Protein AF-A0A9W6ZKE6-F1 (afdb_monomer)

pLDDT: mean 88.16, std 9.88, range [40.0, 97.12]

Radius of gyration: 21.68 Å; Cα contacts (8 Å, |Δi|>4): 114; chains: 1; bounding box: 42×35×53 Å

Mean predicted aligned error: 6.92 Å

Sequence (128 aa):
EIPIFTVVTDLGSGHATWFTRRIDAIFVASSRMSKLALVRGWVRPGKLVECGLPIRKEFGEQKARMGERGTKGAEEYQRRMRRGLGIENEGDPVILVMGGGEGVGNLGEIVEEIVAEVSLSWLTSEKL

Secondary structure (DSSP, 8-state):
----EEE---SSS--GGG--SSSSEEEESSHHHHHHHHHTS---GGGEEE------HHHHHHHHHH-STTSHHHHHHHHHHHHHTT---TTS-------TTTT-S-HHHHHHHHHHHHHHHHHHHTT-

Solvent-accessible surface area (backbone atoms only — not comparable to full-atom values): 7962 Å² total; per-residue (Å²): 138,84,88,43,76,41,77,47,84,57,91,76,82,61,64,62,86,76,42,62,75,92,50,63,39,38,38,26,45,40,71,69,47,50,53,45,31,46,75,74,25,66,36,61,75,93,30,60,42,81,76,40,66,90,69,66,67,64,60,57,54,50,47,62,73,31,53,62,83,94,36,72,63,22,51,52,45,50,52,53,51,35,55,76,71,70,47,81,63,83,86,56,90,81,83,89,85,83,37,70,95,82,58,52,70,68,58,66,62,53,48,53,52,50,52,53,52,52,54,52,52,53,66,55,62,76,75,115

Structure (mmCIF, N/CA/C/O backbone):
data_AF-A0A9W6ZKE6-F1
#
_entry.id   AF-A0A9W6ZKE6-F1
#
loop_
_atom_site.group_PDB
_atom_site.id
_atom_site.type_symbol
_atom_site.label_atom_id
_atom_site.label_alt_id
_atom_site.label_comp_id
_atom_site.label_asym_id
_atom_site.label_entity_id
_atom_site.label_seq_id
_atom_site.pdbx_PDB_ins_code
_atom_site.Cartn_x
_atom_site.Cartn_y
_atom_site.Cartn_z
_atom_site.occupancy
_atom_site.B_iso_or_equiv
_atom_site.auth_seq_id
_atom_site.auth_comp_id
_atom_site.auth_asym_id
_atom_site.auth_atom_id
_atom_site.pdbx_PDB_model_num
ATOM 1 N N . GLU A 1 1 ? -17.960 -16.635 23.892 1.00 83.19 1 GLU A N 1
ATOM 2 C CA . GLU A 1 1 ? -18.275 -15.475 23.028 1.00 83.19 1 GLU A CA 1
ATOM 3 C C . GLU A 1 1 ? -17.410 -15.553 21.774 1.00 83.19 1 GLU A C 1
ATOM 5 O O . GLU A 1 1 ? -16.334 -16.137 21.854 1.00 83.19 1 GLU A O 1
ATOM 10 N N . ILE A 1 2 ? -17.887 -15.057 20.628 1.00 93.12 2 ILE A N 1
ATOM 11 C CA . ILE A 1 2 ? -17.120 -15.036 19.369 1.00 93.12 2 ILE A CA 1
ATOM 12 C C . ILE A 1 2 ? -16.483 -13.647 19.239 1.00 93.12 2 ILE A C 1
ATOM 14 O O . ILE A 1 2 ? -17.232 -12.671 19.313 1.00 93.12 2 ILE A O 1
ATOM 18 N N . PRO A 1 3 ? -15.155 -13.532 19.056 1.00 94.44 3 PRO A N 1
ATOM 19 C CA . PRO A 1 3 ? -14.511 -12.232 18.944 1.00 94.44 3 PRO A CA 1
ATOM 20 C C . PRO A 1 3 ? -14.869 -11.547 17.619 1.00 94.44 3 PRO A C 1
ATOM 22 O O . PRO A 1 3 ? -14.908 -12.184 16.565 1.00 94.44 3 PRO A O 1
ATOM 25 N N . ILE A 1 4 ? -15.108 -10.239 17.673 1.00 94.62 4 ILE A N 1
ATOM 26 C CA . ILE A 1 4 ? -15.461 -9.397 16.531 1.00 94.62 4 ILE A CA 1
ATOM 27 C C . ILE A 1 4 ? -14.376 -8.346 16.333 1.00 94.62 4 ILE A C 1
ATOM 29 O O . ILE A 1 4 ? -14.049 -7.574 17.237 1.00 94.62 4 ILE A O 1
ATOM 33 N N . PHE A 1 5 ? -13.865 -8.277 15.109 1.00 95.5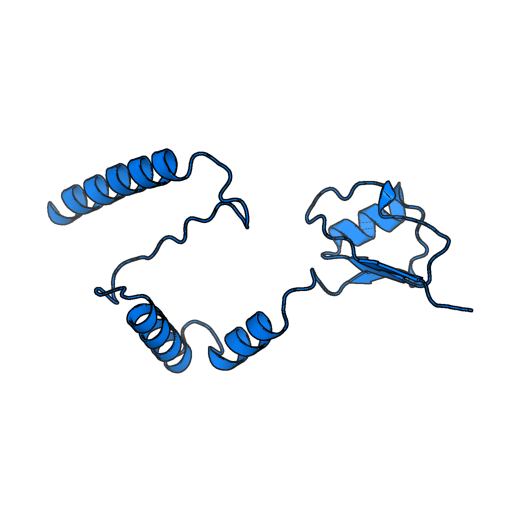0 5 PHE A N 1
ATOM 34 C CA . PHE A 1 5 ? -12.821 -7.344 14.716 1.00 95.50 5 PHE A CA 1
ATOM 35 C C . PHE A 1 5 ? -13.264 -6.497 13.532 1.00 95.50 5 PHE A C 1
ATOM 37 O O . PHE A 1 5 ? -13.979 -6.973 12.651 1.00 95.50 5 PHE A O 1
ATOM 44 N N . THR A 1 6 ? -12.770 -5.263 13.485 1.00 94.88 6 THR A N 1
ATOM 45 C CA . THR A 1 6 ? -12.944 -4.373 12.335 1.00 94.88 6 THR A CA 1
ATOM 46 C C . THR A 1 6 ? -11.587 -4.040 11.740 1.00 94.88 6 THR A C 1
ATOM 48 O O . THR A 1 6 ? -10.678 -3.637 12.462 1.00 94.88 6 THR A O 1
ATOM 51 N N . VAL A 1 7 ? -11.460 -4.156 10.420 1.00 95.44 7 VAL A N 1
ATOM 52 C CA . VAL A 1 7 ? -10.283 -3.699 9.677 1.00 95.44 7 VAL A CA 1
ATOM 53 C C . VAL A 1 7 ? -10.689 -2.508 8.824 1.00 95.44 7 VAL A C 1
ATOM 55 O O . VAL A 1 7 ? -11.503 -2.650 7.916 1.00 95.44 7 VAL A O 1
ATOM 58 N N . VAL A 1 8 ? -10.143 -1.334 9.134 1.00 93.81 8 VAL A N 1
ATOM 59 C CA . VAL A 1 8 ? -10.475 -0.093 8.427 1.00 93.81 8 VAL A CA 1
ATOM 60 C C . VAL A 1 8 ? -9.662 -0.007 7.142 1.00 93.81 8 VAL A C 1
ATOM 62 O O . VAL A 1 8 ? -8.433 0.029 7.191 1.00 93.81 8 VAL A O 1
ATOM 65 N N . THR A 1 9 ? -10.345 0.052 5.998 1.00 93.00 9 THR A N 1
ATOM 66 C CA . THR A 1 9 ? -9.709 0.108 4.670 1.00 93.00 9 THR A CA 1
ATOM 67 C C . THR A 1 9 ? -9.512 1.526 4.132 1.00 93.00 9 THR A C 1
ATOM 69 O O . THR A 1 9 ? -8.818 1.715 3.136 1.00 93.00 9 THR A O 1
ATOM 72 N N . ASP A 1 10 ? -10.076 2.534 4.797 1.00 90.19 10 ASP A N 1
ATOM 73 C CA . ASP A 1 10 ? -9.919 3.938 4.415 1.00 90.19 10 ASP A CA 1
ATOM 74 C C . AS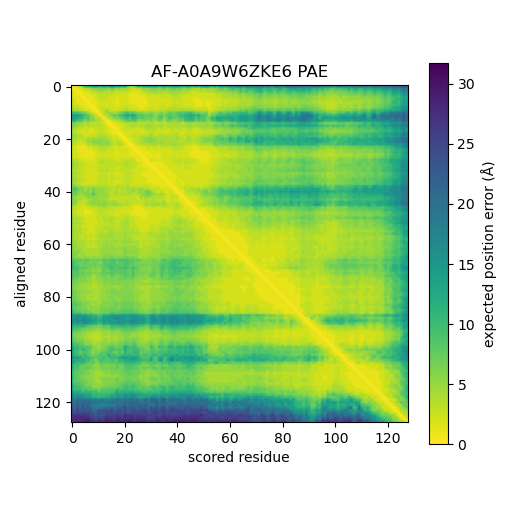P A 1 10 ? -8.521 4.452 4.812 1.00 90.19 10 ASP A C 1
ATOM 76 O O . ASP A 1 10 ? -8.063 4.248 5.937 1.00 90.19 10 ASP A O 1
ATOM 80 N N . LEU A 1 11 ? -7.835 5.167 3.913 1.00 77.12 11 LEU A N 1
ATOM 81 C CA . LEU A 1 11 ? -6.447 5.617 4.129 1.00 77.12 11 LEU A CA 1
ATOM 82 C C . LEU A 1 11 ? -6.305 6.976 4.839 1.00 77.12 11 LEU A C 1
ATOM 84 O O . LEU A 1 11 ? -5.266 7.242 5.444 1.00 77.12 11 LEU A O 1
ATOM 88 N N . GLY A 1 12 ? -7.316 7.849 4.771 1.00 72.88 12 GLY A N 1
ATOM 89 C CA . GLY A 1 12 ? -7.184 9.257 5.179 1.00 72.88 12 GLY A CA 1
ATOM 90 C C . GLY A 1 12 ? -8.286 9.760 6.109 1.00 72.88 12 GLY A C 1
ATOM 91 O O . GLY A 1 12 ? -8.032 10.079 7.272 1.00 72.88 12 GLY A O 1
ATOM 92 N N . SER A 1 13 ? -9.507 9.868 5.590 1.00 72.81 13 SER A N 1
ATOM 93 C CA . SER A 1 13 ? -10.699 10.293 6.329 1.00 72.81 13 SER A CA 1
ATOM 94 C C . SER A 1 13 ? -11.657 9.116 6.452 1.00 72.81 13 SER A C 1
ATOM 96 O O . SER A 1 13 ? -12.567 8.970 5.642 1.00 72.81 13 SER A O 1
ATOM 98 N N . GLY A 1 14 ? -11.413 8.257 7.442 1.00 78.12 14 GLY A N 1
ATOM 99 C CA . GLY A 1 14 ? -12.284 7.114 7.692 1.00 78.12 14 GLY A CA 1
ATOM 100 C C . GLY A 1 14 ? -13.684 7.571 8.080 1.00 78.12 14 GLY A C 1
ATOM 101 O O . GLY A 1 14 ? -13.834 8.442 8.943 1.00 78.12 14 GLY A O 1
ATOM 102 N N . HIS A 1 15 ? -14.709 6.996 7.455 1.00 85.06 15 HIS A N 1
ATOM 103 C CA . HIS A 1 15 ? -16.086 7.281 7.849 1.00 85.06 15 HIS A CA 1
ATOM 104 C C . HIS A 1 15 ? -16.349 6.817 9.294 1.00 85.06 15 HIS A C 1
ATOM 106 O O . HIS A 1 15 ? -15.846 5.781 9.729 1.00 85.06 15 HIS A O 1
ATOM 112 N N . ALA A 1 16 ? -17.161 7.559 10.056 1.00 84.75 16 ALA A N 1
ATOM 113 C CA . ALA A 1 16 ? -17.392 7.266 11.476 1.00 84.75 16 ALA A CA 1
ATOM 114 C C . ALA A 1 16 ? -18.026 5.882 11.724 1.00 84.75 16 ALA A C 1
ATOM 116 O O . ALA A 1 16 ? -17.873 5.326 12.808 1.00 84.75 16 ALA A O 1
ATOM 117 N N . THR A 1 17 ? -18.685 5.301 10.714 1.00 88.44 17 THR A N 1
ATOM 118 C CA . THR A 1 17 ? -19.292 3.956 10.774 1.00 88.44 17 THR A CA 1
ATOM 119 C C . THR A 1 17 ? -18.278 2.833 10.949 1.00 88.44 17 THR A C 1
ATOM 121 O O . THR A 1 17 ? -18.660 1.745 11.368 1.00 88.44 17 THR A O 1
ATOM 124 N N . TRP A 1 18 ? -16.995 3.077 10.673 1.00 91.38 18 TRP A N 1
ATOM 125 C CA . TRP A 1 18 ? -15.932 2.124 10.980 1.00 91.38 18 TRP A CA 1
ATOM 126 C C . TRP A 1 18 ? -15.714 1.935 12.488 1.00 91.38 18 TRP A C 1
ATOM 128 O O . TRP A 1 18 ? -15.139 0.931 12.908 1.00 91.38 18 TRP A O 1
ATOM 138 N N . PHE A 1 19 ? -16.162 2.882 13.318 1.00 88.62 19 PHE A N 1
ATOM 139 C CA . PHE A 1 19 ? -15.881 2.898 14.748 1.00 88.62 19 PHE A CA 1
ATOM 140 C C . PHE A 1 19 ? -17.101 2.492 15.568 1.00 88.62 19 PHE A C 1
ATOM 142 O O . PHE A 1 19 ? -18.157 3.119 15.522 1.00 88.62 19 PHE A O 1
ATOM 149 N N . THR A 1 20 ? -16.941 1.449 16.378 1.00 86.75 20 THR A N 1
ATOM 150 C CA . THR A 1 20 ? -17.974 0.989 17.305 1.00 86.75 20 THR A CA 1
ATOM 151 C C . THR A 1 20 ? -17.349 0.500 18.605 1.00 86.75 20 THR A C 1
ATOM 153 O O . THR A 1 20 ? -16.194 0.084 18.660 1.00 86.75 20 THR A O 1
ATOM 156 N N . ARG A 1 21 ? -18.117 0.562 19.695 1.00 84.44 21 ARG A N 1
ATOM 157 C CA . ARG A 1 21 ? -17.654 0.181 21.040 1.00 84.44 21 ARG A CA 1
ATOM 158 C C . ARG A 1 21 ? -17.811 -1.316 21.330 1.00 84.44 21 ARG A C 1
ATOM 160 O O . ARG A 1 21 ? -17.178 -1.821 22.263 1.00 84.44 21 ARG A O 1
ATOM 167 N N . ARG A 1 22 ? -18.656 -2.008 20.557 1.00 86.56 22 ARG A N 1
ATOM 168 C CA . ARG A 1 22 ? -19.086 -3.406 20.763 1.00 86.56 22 ARG A CA 1
ATOM 169 C C . ARG A 1 22 ? -18.248 -4.423 19.972 1.00 86.56 22 ARG A C 1
ATOM 171 O O . ARG A 1 22 ? -18.796 -5.345 19.390 1.00 86.56 22 ARG A O 1
ATOM 178 N N . ILE A 1 23 ? -16.939 -4.220 19.929 1.00 90.88 23 ILE A N 1
ATOM 179 C CA . ILE A 1 23 ? -15.983 -5.092 19.228 1.00 90.88 23 ILE A CA 1
ATOM 180 C C . ILE A 1 23 ? -14.724 -5.265 20.063 1.00 90.88 23 ILE A C 1
ATOM 182 O O . ILE A 1 23 ? -14.478 -4.460 20.965 1.00 90.88 23 ILE A O 1
ATOM 186 N N . ASP A 1 24 ? -13.928 -6.277 19.767 1.00 94.31 24 ASP A N 1
ATOM 187 C CA . ASP A 1 24 ? -12.738 -6.627 20.536 1.00 94.31 24 ASP A CA 1
ATOM 188 C C . ASP A 1 24 ? -11.536 -5.775 20.134 1.00 94.31 24 ASP A C 1
ATOM 190 O O . ASP A 1 24 ? -10.867 -5.223 21.009 1.00 94.31 24 ASP A O 1
ATOM 194 N N . ALA A 1 25 ? -11.325 -5.569 18.829 1.00 94.81 25 ALA A N 1
ATOM 195 C CA . ALA A 1 25 ? -10.305 -4.648 18.328 1.00 94.81 25 ALA A CA 1
ATOM 196 C C . ALA A 1 25 ? -10.647 -4.024 16.962 1.00 94.81 25 ALA A C 1
ATOM 198 O O . ALA A 1 25 ? -11.379 -4.596 16.152 1.00 94.81 25 ALA A O 1
ATOM 199 N N . ILE A 1 26 ? -10.069 -2.846 16.714 1.00 94.62 26 ILE A N 1
ATOM 200 C CA . ILE A 1 26 ? -10.079 -2.124 15.439 1.00 94.62 26 ILE A CA 1
ATOM 201 C C . ILE A 1 26 ? -8.647 -2.012 14.936 1.00 94.62 26 ILE A C 1
ATOM 203 O O . ILE A 1 26 ? -7.801 -1.405 15.594 1.00 94.62 26 ILE A O 1
ATOM 207 N N . PHE A 1 27 ? -8.408 -2.535 13.741 1.00 95.38 27 PHE A N 1
ATOM 208 C CA . PHE A 1 27 ? -7.147 -2.410 13.028 1.00 95.38 27 PHE A CA 1
ATOM 209 C C . PHE A 1 27 ? -7.204 -1.213 12.086 1.00 95.38 27 PHE A C 1
ATOM 211 O O . PHE A 1 27 ? -8.150 -1.072 11.305 1.00 95.38 27 PHE A O 1
ATOM 218 N N . VAL A 1 28 ? -6.194 -0.349 12.158 1.00 94.06 28 VAL A N 1
ATOM 219 C CA . VAL A 1 28 ? -6.123 0.871 11.352 1.00 94.06 28 VAL A CA 1
ATOM 220 C C . VAL A 1 28 ? -4.784 1.020 10.638 1.00 94.06 28 VAL A C 1
ATOM 222 O O . VAL A 1 28 ? -3.738 0.550 11.093 1.00 94.06 28 VAL A O 1
ATOM 225 N N . ALA A 1 29 ? -4.827 1.731 9.510 1.00 93.88 29 ALA A N 1
ATOM 226 C CA . ALA A 1 29 ? -3.681 1.905 8.630 1.00 93.88 29 ALA A CA 1
ATOM 227 C C . ALA A 1 29 ? -2.618 2.888 9.148 1.00 93.88 29 ALA A C 1
ATOM 229 O O . ALA A 1 29 ? -1.469 2.825 8.720 1.00 93.88 29 ALA A O 1
ATOM 230 N N . SER A 1 30 ? -2.993 3.834 10.015 1.00 91.88 30 SER A N 1
ATOM 231 C CA . SER A 1 30 ? -2.100 4.912 10.449 1.00 91.88 30 SER A CA 1
ATOM 232 C C . SER A 1 30 ? -2.503 5.525 11.788 1.00 91.88 30 SER A C 1
ATOM 234 O O . SER A 1 30 ? -3.678 5.522 12.167 1.00 91.88 30 SER A O 1
ATOM 236 N N . SER A 1 31 ? -1.542 6.181 12.440 1.00 91.56 31 SER A N 1
ATOM 237 C CA . SER A 1 31 ? -1.758 6.947 13.675 1.00 91.56 31 SER A CA 1
ATOM 238 C C . SER A 1 31 ? -2.763 8.091 13.522 1.00 91.56 31 SER A C 1
ATOM 240 O O . SER A 1 31 ? -3.460 8.458 14.472 1.00 91.56 31 SER A O 1
ATOM 242 N N . ARG A 1 32 ? -2.904 8.648 12.311 1.00 89.81 32 ARG A N 1
ATOM 243 C CA . ARG A 1 32 ? -3.953 9.629 11.995 1.00 89.81 32 ARG A CA 1
ATOM 244 C C . ARG A 1 32 ? -5.345 9.022 12.176 1.00 89.81 32 ARG A C 1
ATOM 246 O O . ARG A 1 32 ? -6.216 9.677 12.748 1.00 89.81 32 ARG A O 1
ATOM 253 N N . MET A 1 33 ? -5.542 7.785 11.727 1.00 89.50 33 MET A N 1
ATOM 254 C CA . MET A 1 33 ? -6.813 7.080 11.875 1.00 89.50 33 MET A CA 1
ATOM 255 C C . MET A 1 33 ? -7.089 6.719 13.337 1.00 89.50 33 MET A C 1
ATOM 257 O O . MET A 1 33 ? -8.213 6.896 13.797 1.00 89.50 33 MET A O 1
ATOM 261 N N . SER A 1 34 ? -6.071 6.320 14.105 1.00 90.69 34 SER A N 1
ATOM 262 C CA . SER A 1 34 ? -6.217 6.095 15.551 1.00 90.69 34 SER A CA 1
ATOM 263 C C . SER A 1 34 ? -6.701 7.341 16.280 1.00 90.69 34 SER A C 1
ATOM 265 O O . SER A 1 34 ? -7.654 7.282 17.054 1.00 90.69 34 SER A O 1
ATOM 267 N N . LYS A 1 35 ? -6.100 8.504 15.994 1.00 9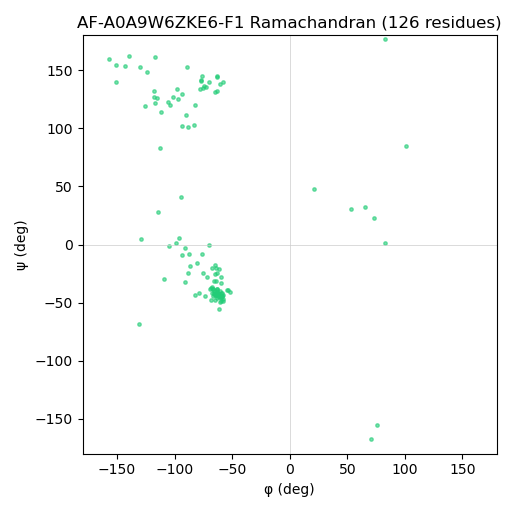0.12 35 LYS A N 1
ATOM 268 C CA . LYS A 1 35 ? -6.538 9.785 16.570 1.00 90.12 35 LYS A CA 1
ATOM 269 C C . LYS A 1 35 ? -7.989 10.097 16.202 1.00 90.12 35 LYS A C 1
ATOM 271 O O . LYS A 1 35 ? -8.756 10.530 17.059 1.00 90.12 35 LYS A O 1
ATOM 276 N N . LEU A 1 36 ? -8.385 9.843 14.953 1.00 88.88 36 LEU A N 1
ATOM 277 C CA . LEU A 1 36 ? -9.769 10.004 14.504 1.00 88.88 36 LEU A CA 1
ATOM 278 C C . LEU A 1 36 ? -10.725 9.078 15.279 1.00 88.88 36 LEU A C 1
ATOM 280 O O . LEU A 1 36 ? -11.764 9.535 15.753 1.00 88.88 36 LEU A O 1
ATOM 284 N N . ALA A 1 37 ? -10.356 7.810 15.453 1.00 89.19 37 ALA A N 1
ATOM 285 C CA . ALA A 1 37 ? -11.145 6.807 16.162 1.00 89.19 37 ALA A CA 1
ATOM 286 C C . ALA A 1 37 ? -11.339 7.153 17.648 1.00 89.19 37 ALA A C 1
ATOM 288 O O . ALA A 1 37 ? -12.428 6.972 18.193 1.00 89.19 37 ALA A O 1
ATOM 289 N N . LEU A 1 38 ? -10.305 7.698 18.295 1.00 89.50 38 LEU A N 1
ATOM 290 C CA . LEU A 1 38 ? -10.367 8.151 19.686 1.00 89.50 38 LEU A CA 1
ATOM 291 C C . LEU A 1 38 ? -11.265 9.382 19.850 1.00 89.50 38 LEU A C 1
ATOM 293 O O . LEU A 1 38 ? -12.123 9.404 20.728 1.00 89.50 38 LEU A O 1
ATOM 297 N N . VAL A 1 39 ? -11.082 10.396 18.998 1.00 87.44 39 VAL A N 1
ATOM 298 C CA . VAL A 1 39 ? -11.763 11.695 19.136 1.00 87.44 39 VAL A CA 1
ATOM 299 C C . VAL A 1 39 ? -13.204 11.649 18.628 1.00 87.44 39 VAL A C 1
ATOM 301 O O . VAL A 1 39 ? -14.092 12.227 19.244 1.00 87.44 39 VAL A O 1
ATOM 304 N N . ARG A 1 40 ? -13.445 10.990 17.490 1.00 82.88 40 ARG A N 1
ATOM 305 C CA . ARG A 1 40 ? -14.751 10.989 16.805 1.00 82.88 40 ARG A CA 1
ATOM 306 C C . ARG A 1 40 ? -15.480 9.654 16.888 1.00 82.88 40 ARG A C 1
ATOM 308 O O . ARG A 1 40 ? -16.704 9.636 16.879 1.00 82.88 40 ARG A O 1
ATOM 315 N N . GLY A 1 41 ? -14.740 8.551 16.968 1.00 80.69 41 GLY A N 1
ATOM 316 C CA . GLY A 1 41 ? -15.298 7.198 17.030 1.00 80.69 41 GLY A CA 1
ATOM 317 C C . GLY A 1 41 ? -15.630 6.709 18.441 1.00 80.69 41 GLY A C 1
ATOM 318 O O . GLY A 1 41 ? -16.230 5.646 18.588 1.00 80.69 41 GLY A O 1
ATOM 319 N N . TRP A 1 42 ? -15.237 7.458 19.482 1.00 83.25 42 TRP A N 1
ATOM 320 C CA . TRP A 1 42 ? -15.430 7.096 20.895 1.00 83.25 42 TRP A CA 1
ATOM 321 C C . TRP A 1 42 ? -14.893 5.699 21.247 1.00 83.25 42 TRP A C 1
ATOM 323 O O . TRP A 1 42 ? -15.432 5.001 22.119 1.00 83.25 42 TRP A O 1
ATOM 333 N N . VAL A 1 43 ? -13.837 5.281 20.545 1.00 88.19 43 VAL A N 1
ATOM 334 C CA . VAL A 1 43 ? -13.183 3.985 20.721 1.00 88.19 43 VAL A CA 1
ATOM 335 C C . VAL A 1 43 ? -12.301 4.033 21.965 1.00 88.19 43 VAL A C 1
ATOM 337 O O . VAL A 1 43 ? -11.659 5.038 22.260 1.00 88.19 43 VAL A O 1
ATOM 340 N N . ARG A 1 44 ? -12.261 2.934 22.724 1.00 87.75 44 ARG A N 1
ATOM 341 C CA . ARG A 1 44 ? -11.360 2.823 23.878 1.00 87.75 44 ARG A CA 1
ATOM 342 C C . ARG A 1 44 ? -9.914 2.643 23.388 1.00 87.75 44 ARG A C 1
ATOM 344 O O . ARG A 1 44 ? -9.713 1.782 22.534 1.00 87.75 44 ARG A O 1
ATOM 351 N N . PRO A 1 45 ? -8.912 3.337 23.962 1.00 85.81 45 PRO A N 1
ATOM 352 C CA . PRO A 1 45 ? -7.519 3.236 23.516 1.00 85.81 45 PRO A CA 1
ATOM 353 C C . PRO A 1 45 ? -6.978 1.806 23.423 1.00 85.81 45 PRO A C 1
ATOM 355 O O . PRO A 1 45 ? -6.350 1.458 22.433 1.00 85.81 45 PRO A O 1
ATOM 358 N N . GLY A 1 46 ? -7.303 0.943 24.391 1.00 90.31 46 GLY A N 1
ATOM 359 C CA . GLY A 1 46 ? -6.854 -0.457 24.399 1.00 90.31 46 GLY A CA 1
ATOM 360 C C . GLY A 1 46 ? -7.482 -1.365 23.334 1.00 90.31 46 GLY A C 1
ATOM 361 O O . GLY A 1 46 ? -7.164 -2.545 23.302 1.00 90.31 46 GLY A O 1
ATOM 362 N N . LYS A 1 47 ? -8.389 -0.849 22.494 1.00 92.62 47 LYS A N 1
ATOM 363 C CA . LYS A 1 47 ? -9.022 -1.596 21.395 1.00 92.62 47 LYS A CA 1
ATOM 364 C C . LYS A 1 47 ? -8.477 -1.217 20.016 1.00 92.62 47 LYS A C 1
ATOM 366 O O . LYS A 1 47 ? -8.954 -1.755 19.025 1.00 92.62 47 LYS A O 1
ATOM 371 N N . LEU A 1 48 ? -7.538 -0.276 19.922 1.00 93.69 48 LEU A N 1
ATOM 372 C CA . LEU A 1 48 ? -6.958 0.157 18.649 1.00 93.69 48 LEU A CA 1
ATOM 37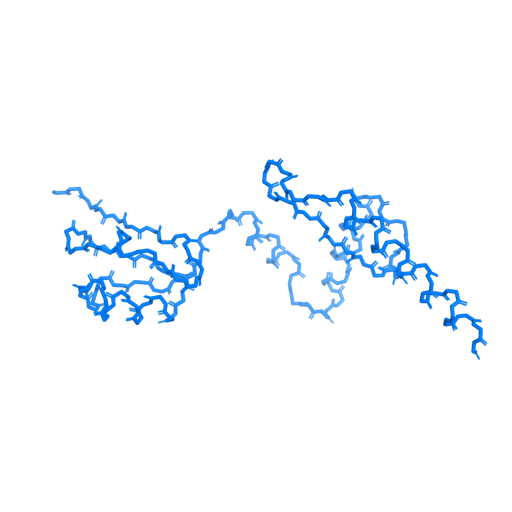3 C C . LEU A 1 48 ? -5.626 -0.545 18.401 1.00 93.69 48 LEU A C 1
ATOM 375 O O . LEU A 1 48 ? -4.772 -0.588 19.283 1.00 93.69 48 LEU A O 1
ATOM 379 N N . VAL A 1 49 ? -5.446 -1.055 17.185 1.00 95.31 49 VAL A N 1
ATOM 380 C CA . VAL A 1 49 ? -4.207 -1.684 16.728 1.00 95.31 49 VAL A CA 1
ATOM 381 C C . VAL A 1 49 ? -3.751 -1.006 15.439 1.00 95.31 49 VAL A C 1
ATOM 383 O O . VAL A 1 49 ? -4.451 -1.018 14.427 1.00 95.31 49 VAL A O 1
ATOM 386 N N . GLU A 1 50 ? -2.562 -0.412 15.469 1.00 94.19 50 GLU A N 1
ATOM 387 C CA . GLU A 1 50 ? -1.934 0.206 14.299 1.00 94.19 50 GLU A CA 1
ATOM 388 C C . GLU A 1 50 ? -1.009 -0.804 13.619 1.00 94.19 50 GLU A C 1
ATOM 390 O O . GLU A 1 50 ? 0.096 -1.055 14.094 1.00 94.19 50 GLU A O 1
ATOM 395 N N . CYS A 1 51 ? -1.456 -1.398 12.512 1.00 93.88 51 CYS A N 1
ATOM 396 C CA . CYS A 1 51 ? -0.674 -2.405 11.781 1.00 93.88 51 CYS A CA 1
ATOM 397 C C . CYS A 1 51 ? -0.554 -2.136 10.275 1.00 93.88 51 CYS A C 1
ATOM 399 O O . CYS A 1 51 ? 0.009 -2.956 9.550 1.00 93.88 51 CYS A O 1
ATOM 401 N N . GLY A 1 52 ? -1.067 -1.002 9.791 1.00 93.12 52 GLY A N 1
ATOM 402 C CA . GLY A 1 52 ? -1.137 -0.725 8.357 1.00 93.12 52 GLY A CA 1
ATOM 403 C C . GLY A 1 52 ? -2.353 -1.376 7.692 1.00 93.12 52 GLY A C 1
ATOM 404 O O . GLY A 1 52 ? -3.139 -2.075 8.335 1.00 93.12 52 GLY A O 1
ATOM 405 N N . LEU A 1 53 ? -2.525 -1.116 6.393 1.00 93.25 53 LEU A N 1
ATOM 406 C CA . LEU A 1 53 ? -3.535 -1.816 5.602 1.00 93.25 53 LEU A CA 1
ATOM 407 C C . LEU A 1 53 ? -3.083 -3.248 5.318 1.00 93.25 53 LEU A C 1
ATOM 409 O O . LEU A 1 53 ? -1.932 -3.447 4.913 1.00 93.25 53 LEU A O 1
ATOM 413 N N . PRO A 1 54 ? -3.977 -4.241 5.454 1.00 93.00 54 PRO A N 1
ATOM 414 C CA . PRO A 1 54 ? -3.657 -5.581 5.011 1.00 93.00 54 PRO A CA 1
ATOM 415 C C . PRO A 1 54 ? -3.468 -5.586 3.494 1.00 93.00 54 PRO A C 1
ATOM 417 O O . PRO A 1 54 ? -4.295 -5.090 2.730 1.00 93.00 54 PRO A O 1
ATOM 420 N N . ILE A 1 55 ? -2.374 -6.197 3.066 1.00 93.44 55 ILE A N 1
ATOM 421 C CA . ILE A 1 55 ? -2.111 -6.529 1.670 1.00 93.44 55 ILE A CA 1
ATOM 422 C C . ILE A 1 55 ? -2.028 -8.047 1.540 1.00 93.44 55 ILE A C 1
ATOM 424 O O . ILE A 1 55 ? -1.824 -8.755 2.530 1.00 93.44 55 ILE A O 1
ATOM 428 N N . ARG A 1 56 ? -2.168 -8.562 0.315 1.00 95.06 56 ARG A N 1
ATOM 429 C CA . ARG A 1 56 ? -1.953 -9.992 0.063 1.00 95.06 56 ARG A CA 1
ATOM 430 C C . ARG A 1 56 ? -0.533 -10.390 0.475 1.00 95.06 56 ARG A C 1
ATOM 432 O O . ARG A 1 56 ? 0.418 -9.645 0.229 1.00 95.06 56 ARG A O 1
ATOM 439 N N . LYS A 1 57 ? -0.400 -11.566 1.090 1.00 95.94 57 LYS A N 1
ATOM 440 C CA . LYS A 1 57 ? 0.853 -12.076 1.667 1.00 95.94 57 LYS A CA 1
ATOM 441 C C . LYS A 1 57 ? 1.997 -12.076 0.650 1.00 95.94 57 LYS A C 1
ATOM 443 O O . LYS A 1 57 ? 3.124 -11.710 0.975 1.00 95.94 57 LYS A O 1
ATOM 448 N N . GLU A 1 58 ? 1.684 -12.420 -0.591 1.00 97.12 58 GLU A N 1
ATOM 449 C CA . GLU A 1 58 ? 2.617 -12.545 -1.702 1.00 97.12 58 GLU A CA 1
ATOM 450 C C . GLU A 1 58 ? 3.343 -11.226 -1.989 1.00 97.12 58 GLU A C 1
ATOM 452 O O . GLU A 1 58 ? 4.527 -11.249 -2.311 1.00 97.12 58 GLU A O 1
ATOM 457 N N . PHE A 1 59 ? 2.705 -10.063 -1.797 1.00 95.31 59 PHE A N 1
ATOM 458 C CA . PHE A 1 59 ? 3.399 -8.776 -1.935 1.00 95.31 59 PHE A CA 1
ATOM 459 C C . PHE A 1 59 ? 4.518 -8.614 -0.898 1.00 95.31 59 PHE A C 1
ATOM 461 O O . PHE A 1 59 ? 5.593 -8.105 -1.221 1.00 95.31 59 PHE A O 1
ATOM 468 N N . GLY A 1 60 ? 4.294 -9.078 0.335 1.00 94.00 60 GLY A N 1
ATOM 469 C CA . GLY A 1 60 ? 5.317 -9.099 1.382 1.00 94.00 60 GLY A CA 1
ATOM 470 C C . GLY A 1 60 ? 6.462 -10.057 1.051 1.00 94.00 60 GLY A C 1
ATOM 471 O O . GLY A 1 60 ? 7.629 -9.702 1.208 1.00 94.00 60 GLY A O 1
ATOM 472 N N . GLU A 1 61 ? 6.141 -11.236 0.519 1.00 96.25 61 GLU A N 1
ATOM 473 C CA . GLU A 1 61 ? 7.139 -12.214 0.074 1.00 96.25 61 GLU A CA 1
ATOM 474 C C . GLU A 1 61 ? 7.984 -11.678 -1.091 1.00 96.25 61 GLU A C 1
ATOM 476 O O . GLU A 1 61 ? 9.205 -11.825 -1.080 1.00 96.25 61 GLU A O 1
ATOM 481 N N . GLN A 1 62 ? 7.375 -10.995 -2.068 1.00 95.00 62 GLN A N 1
ATOM 482 C CA . GLN A 1 62 ? 8.122 -10.364 -3.160 1.00 95.00 62 GLN A CA 1
ATOM 483 C C . GLN A 1 62 ? 9.001 -9.211 -2.665 1.00 95.00 62 GLN A C 1
ATOM 485 O O . GLN A 1 62 ? 10.143 -9.091 -3.105 1.00 95.00 62 GLN A O 1
ATOM 490 N N . LYS A 1 63 ? 8.530 -8.403 -1.704 1.00 94.19 63 LYS A N 1
ATOM 491 C CA . LYS A 1 63 ? 9.368 -7.380 -1.059 1.00 94.19 63 LYS A CA 1
ATOM 492 C C . LYS A 1 63 ? 10.588 -8.013 -0.383 1.00 94.19 63 LYS A C 1
ATOM 494 O O . LYS A 1 63 ? 11.696 -7.515 -0.556 1.00 94.19 63 LYS A O 1
ATOM 499 N N . ALA A 1 64 ? 10.398 -9.116 0.342 1.00 94.69 64 ALA A N 1
ATOM 500 C CA . ALA A 1 64 ? 11.493 -9.836 0.988 1.00 94.69 64 ALA A CA 1
ATOM 501 C C . ALA A 1 64 ? 12.492 -10.416 -0.030 1.00 94.69 64 ALA A C 1
ATOM 503 O O . ALA A 1 64 ? 13.695 -10.331 0.186 1.00 94.69 64 ALA A O 1
ATOM 504 N N . ARG A 1 65 ? 12.008 -10.949 -1.162 1.00 94.94 65 ARG A N 1
ATOM 505 C CA . ARG A 1 65 ? 12.855 -11.456 -2.259 1.00 94.94 65 ARG A CA 1
ATOM 506 C C . ARG A 1 65 ? 13.635 -10.359 -2.977 1.00 94.94 65 ARG A C 1
ATOM 508 O O . ARG A 1 65 ? 14.756 -10.609 -3.402 1.00 94.94 65 ARG A O 1
ATOM 515 N N . MET A 1 66 ? 13.036 -9.182 -3.152 1.00 95.38 66 MET A N 1
ATOM 516 C CA . MET A 1 66 ? 13.708 -8.026 -3.747 1.00 95.38 66 MET A CA 1
ATOM 517 C C . MET A 1 66 ? 14.801 -7.480 -2.819 1.00 95.38 66 MET A C 1
ATOM 519 O O . MET A 1 66 ? 15.851 -7.066 -3.299 1.00 95.38 66 MET A O 1
ATOM 523 N N . GLY A 1 67 ? 14.563 -7.479 -1.506 1.00 95.06 67 GLY A N 1
ATOM 524 C CA . GLY A 1 67 ? 15.479 -6.898 -0.528 1.00 95.06 67 GLY A CA 1
ATOM 525 C C . GLY A 1 67 ? 15.432 -5.367 -0.506 1.00 95.06 67 GLY A C 1
ATOM 526 O O . GLY A 1 67 ? 14.421 -4.742 -0.844 1.00 95.06 67 GLY A O 1
ATOM 527 N N . GLU A 1 68 ? 16.523 -4.752 -0.055 1.00 94.81 68 GLU A N 1
ATOM 528 C CA . GLU A 1 68 ? 16.636 -3.299 0.062 1.00 94.81 68 GLU A CA 1
ATOM 529 C C . GLU A 1 68 ? 16.895 -2.642 -1.301 1.00 94.81 68 GLU A C 1
ATOM 531 O O . GLU A 1 68 ? 17.738 -3.091 -2.083 1.00 94.81 68 GLU A O 1
ATOM 536 N N . ARG A 1 69 ? 16.155 -1.566 -1.598 1.00 90.12 69 ARG A N 1
ATOM 537 C CA . ARG A 1 69 ? 16.310 -0.814 -2.853 1.00 90.12 69 ARG A CA 1
ATOM 538 C C . ARG A 1 69 ? 17.706 -0.190 -2.937 1.00 90.12 69 ARG A C 1
ATOM 540 O O . ARG A 1 69 ? 18.242 0.253 -1.932 1.00 90.12 69 ARG A O 1
ATOM 547 N N . GLY A 1 70 ? 18.263 -0.120 -4.146 1.00 89.12 70 GLY A N 1
ATOM 548 C CA . GLY A 1 70 ? 19.611 0.416 -4.382 1.00 89.12 70 GLY A CA 1
ATOM 549 C C . GLY A 1 70 ? 20.740 -0.588 -4.127 1.00 89.12 70 GLY A C 1
ATOM 550 O O . GLY A 1 70 ? 21.908 -0.247 -4.277 1.00 89.12 70 GLY A O 1
ATOM 551 N N . THR A 1 71 ? 20.415 -1.830 -3.759 1.00 95.25 71 THR A N 1
ATOM 552 C CA . THR A 1 71 ? 21.388 -2.927 -3.713 1.00 95.25 71 THR A CA 1
ATOM 553 C C . THR A 1 71 ? 21.468 -3.643 -5.062 1.00 95.25 71 THR A C 1
ATOM 555 O O . THR A 1 71 ? 20.475 -3.732 -5.787 1.00 95.25 71 THR A O 1
ATOM 558 N N . LYS A 1 72 ? 22.624 -4.253 -5.365 1.00 93.94 72 LYS A N 1
ATOM 559 C CA . LYS A 1 72 ? 22.807 -5.067 -6.584 1.00 93.94 72 LYS A CA 1
ATOM 560 C C . LYS A 1 72 ? 21.757 -6.178 -6.718 1.00 93.94 72 LYS A C 1
ATOM 562 O O . LYS A 1 72 ? 21.252 -6.421 -7.808 1.00 93.94 72 LYS A O 1
ATOM 567 N N . GLY A 1 73 ? 21.385 -6.819 -5.605 1.00 94.19 73 GLY A N 1
ATOM 568 C CA . GLY A 1 73 ? 20.360 -7.867 -5.595 1.00 94.19 73 GLY A CA 1
ATOM 569 C C . GLY A 1 73 ? 18.966 -7.345 -5.962 1.00 94.19 73 GLY A C 1
ATOM 570 O O . GLY A 1 73 ? 18.252 -7.982 -6.738 1.00 94.19 73 GLY A O 1
ATOM 571 N N . ALA A 1 74 ? 18.595 -6.156 -5.475 1.00 93.81 74 ALA A N 1
ATOM 572 C CA . ALA A 1 74 ? 17.332 -5.523 -5.848 1.00 93.81 74 ALA A CA 1
ATOM 573 C C . ALA A 1 74 ? 17.306 -5.118 -7.329 1.00 93.81 74 ALA A C 1
ATOM 575 O O . ALA A 1 74 ? 16.284 -5.298 -7.992 1.00 93.81 74 ALA A O 1
ATOM 576 N N . GLU A 1 75 ? 18.424 -4.626 -7.868 1.00 92.44 75 GLU A N 1
ATOM 577 C CA . GLU A 1 75 ? 18.557 -4.304 -9.295 1.00 92.44 75 GLU A CA 1
ATOM 578 C C . GLU A 1 75 ? 18.425 -5.550 -10.181 1.00 92.44 75 GLU A C 1
ATOM 580 O O . GLU A 1 75 ? 17.728 -5.521 -11.193 1.00 92.44 75 GLU A O 1
ATOM 585 N N . GLU A 1 76 ? 19.058 -6.665 -9.810 1.00 93.56 76 GLU A N 1
ATOM 586 C CA . GLU A 1 76 ? 18.925 -7.939 -10.529 1.00 93.56 76 GLU A CA 1
ATOM 587 C C . GLU A 1 76 ? 17.491 -8.476 -10.480 1.00 93.56 76 GLU A C 1
ATOM 589 O O . GLU A 1 76 ? 16.956 -8.925 -11.501 1.00 93.56 76 GLU A O 1
ATOM 594 N N . TYR A 1 77 ? 16.839 -8.385 -9.316 1.00 94.56 77 TYR A N 1
ATOM 595 C CA . TYR A 1 77 ? 15.428 -8.730 -9.165 1.00 94.56 77 TYR A CA 1
ATOM 596 C C . TYR A 1 77 ? 14.553 -7.887 -10.104 1.00 94.56 77 TYR A C 1
ATOM 598 O O . TYR A 1 77 ? 13.727 -8.439 -10.833 1.00 94.56 77 TYR A O 1
ATOM 606 N N . GLN A 1 78 ? 14.752 -6.566 -10.134 1.00 91.25 78 GLN A N 1
ATOM 607 C CA . GLN A 1 78 ? 14.005 -5.652 -11.002 1.00 91.25 78 GLN A CA 1
ATOM 608 C C . GLN A 1 78 ? 14.238 -5.943 -12.485 1.00 91.25 78 GLN A C 1
ATOM 610 O O . GLN A 1 78 ? 13.270 -6.012 -13.241 1.00 91.25 78 GLN A O 1
ATOM 615 N N . ARG A 1 79 ? 15.489 -6.182 -12.896 1.00 91.56 79 ARG A N 1
ATOM 616 C CA . ARG A 1 79 ? 15.834 -6.572 -14.272 1.00 91.56 79 ARG A CA 1
ATOM 617 C C . ARG A 1 79 ? 15.132 -7.866 -14.684 1.00 91.56 79 ARG A C 1
ATOM 619 O O . ARG A 1 79 ? 14.526 -7.932 -15.749 1.00 91.56 79 ARG A O 1
ATOM 626 N N . ARG A 1 80 ? 15.114 -8.878 -13.809 1.00 93.38 80 ARG A N 1
ATOM 627 C CA . ARG A 1 80 ? 14.365 -10.121 -14.053 1.00 93.38 80 ARG A CA 1
ATOM 628 C C . ARG A 1 80 ? 12.864 -9.869 -14.214 1.00 93.38 80 ARG A C 1
ATOM 630 O O . ARG A 1 80 ? 12.259 -10.450 -15.110 1.00 93.38 80 ARG A O 1
ATOM 637 N N . MET A 1 81 ? 12.271 -9.019 -13.373 1.00 93.25 81 MET A N 1
ATOM 638 C CA . MET A 1 81 ? 10.849 -8.675 -13.479 1.00 93.25 81 MET A CA 1
ATOM 639 C C . MET A 1 81 ? 10.531 -7.933 -14.780 1.00 93.25 81 MET A C 1
ATOM 641 O O . MET A 1 81 ? 9.553 -8.273 -15.434 1.00 93.25 81 MET A O 1
ATOM 645 N N . ARG A 1 82 ? 11.371 -6.971 -15.183 1.00 93.25 82 ARG A N 1
ATOM 646 C CA . ARG A 1 82 ? 11.226 -6.226 -16.444 1.00 93.25 82 ARG A CA 1
ATOM 647 C C . ARG A 1 82 ? 11.258 -7.150 -17.657 1.00 93.25 82 ARG A C 1
ATOM 649 O O . ARG A 1 82 ? 10.334 -7.111 -18.463 1.00 93.25 82 ARG A O 1
ATOM 656 N N . ARG A 1 83 ? 12.240 -8.055 -17.722 1.00 92.62 83 ARG A N 1
ATOM 657 C CA . ARG A 1 83 ? 12.315 -9.070 -18.786 1.00 92.62 83 ARG A CA 1
ATOM 658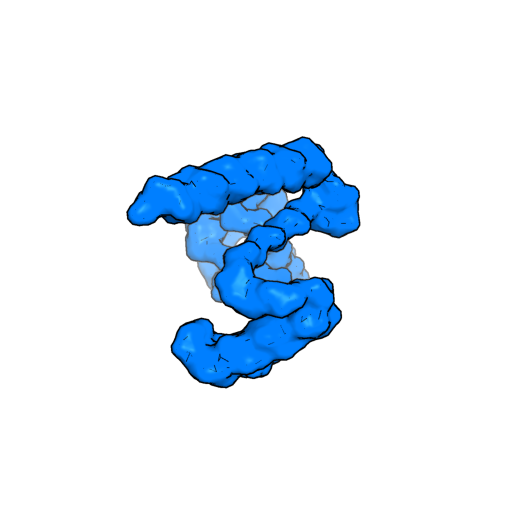 C C . ARG A 1 83 ? 11.081 -9.970 -18.818 1.00 92.62 83 ARG A C 1
ATOM 660 O O . ARG A 1 83 ? 10.562 -10.248 -19.890 1.00 92.62 83 ARG A O 1
ATOM 667 N N . GLY A 1 84 ? 10.580 -10.384 -17.652 1.00 93.50 84 GLY A N 1
ATOM 668 C CA . GLY A 1 84 ? 9.353 -11.184 -17.553 1.00 93.50 84 GLY A CA 1
ATOM 669 C C . GLY A 1 84 ? 8.085 -10.462 -18.027 1.00 93.50 84 GLY A C 1
ATOM 670 O O . GLY A 1 84 ? 7.109 -11.124 -18.358 1.00 93.50 84 GLY A O 1
ATOM 671 N N . LEU A 1 85 ? 8.105 -9.127 -18.073 1.00 93.88 85 LEU A N 1
ATOM 672 C CA . LEU A 1 85 ? 7.013 -8.281 -18.561 1.00 93.88 85 LEU A CA 1
ATOM 673 C C . LEU A 1 85 ? 7.220 -7.800 -20.008 1.00 93.88 85 LEU A C 1
ATOM 675 O O . LEU A 1 85 ? 6.389 -7.048 -20.505 1.00 93.88 85 LEU A O 1
ATOM 679 N N . GLY A 1 86 ? 8.308 -8.199 -20.677 1.00 94.06 86 GLY A N 1
ATOM 680 C CA . GLY A 1 86 ? 8.624 -7.742 -22.036 1.00 94.06 86 GLY A CA 1
ATOM 681 C C . GLY A 1 86 ? 9.104 -6.288 -22.120 1.00 94.06 86 GLY A C 1
ATOM 682 O O . GLY A 1 86 ? 8.989 -5.670 -23.170 1.00 94.06 86 GLY A O 1
ATOM 683 N N . ILE A 1 87 ? 9.627 -5.720 -21.028 1.00 92.12 87 ILE A N 1
ATOM 684 C CA . ILE A 1 87 ? 10.219 -4.374 -21.034 1.00 92.12 87 ILE A CA 1
ATOM 685 C C . ILE A 1 87 ? 11.663 -4.500 -21.535 1.00 92.12 87 ILE A C 1
ATOM 687 O O . ILE A 1 87 ? 12.532 -4.964 -20.794 1.00 92.12 87 ILE A O 1
ATOM 691 N N . GLU A 1 88 ? 11.889 -4.129 -22.797 1.00 80.75 88 GLU A N 1
ATOM 692 C CA . GLU A 1 88 ? 13.136 -4.385 -23.538 1.00 80.75 88 GLU A CA 1
ATOM 693 C C . GLU A 1 88 ? 14.298 -3.486 -23.091 1.00 80.75 88 GLU A C 1
ATOM 695 O O . GLU A 1 88 ? 15.407 -3.967 -22.853 1.00 80.75 88 GLU A O 1
ATOM 700 N N . ASN A 1 89 ? 14.036 -2.191 -22.900 1.00 81.06 89 ASN A N 1
ATOM 701 C CA . ASN A 1 89 ? 15.047 -1.230 -22.473 1.00 81.06 89 ASN A CA 1
ATOM 702 C C . ASN A 1 89 ? 15.128 -1.169 -20.943 1.00 81.06 89 ASN A C 1
ATOM 704 O O . ASN A 1 89 ? 14.319 -0.532 -20.264 1.00 81.06 89 ASN A O 1
ATOM 708 N N . GLU A 1 90 ? 16.136 -1.830 -20.371 1.00 76.50 90 GLU A N 1
ATOM 709 C CA . GLU A 1 90 ? 16.320 -1.874 -18.913 1.00 76.50 90 GLU A CA 1
ATOM 710 C C . GLU A 1 90 ? 16.634 -0.494 -18.299 1.00 76.50 90 GLU A C 1
ATOM 712 O O . GLU A 1 90 ? 16.331 -0.279 -17.124 1.00 76.50 90 GLU A O 1
ATOM 717 N N . GLY A 1 91 ? 17.205 0.428 -19.085 1.00 78.69 91 GLY A N 1
ATOM 718 C CA . GLY A 1 91 ? 17.560 1.788 -18.662 1.00 78.69 91 GLY A CA 1
ATOM 719 C C . GLY A 1 91 ? 16.399 2.783 -18.654 1.00 78.69 91 GLY A C 1
ATOM 720 O O . GLY A 1 91 ? 16.507 3.825 -18.007 1.00 78.69 91 GLY A O 1
ATOM 721 N N . ASP A 1 92 ? 15.284 2.460 -19.313 1.00 81.94 92 ASP A N 1
ATOM 722 C CA . ASP A 1 92 ? 14.196 3.416 -19.483 1.00 81.94 92 ASP A CA 1
ATOM 723 C C . ASP A 1 92 ? 13.366 3.552 -18.193 1.00 81.94 92 ASP A C 1
ATOM 725 O O . ASP A 1 92 ? 13.080 2.552 -17.495 1.00 81.94 92 ASP A O 1
ATOM 729 N N . PRO A 1 93 ? 12.943 4.785 -17.847 1.00 83.50 93 PRO A N 1
ATOM 730 C CA . PRO A 1 93 ? 11.974 4.989 -16.784 1.00 83.50 93 PRO A CA 1
ATOM 731 C C . PRO A 1 93 ? 10.667 4.271 -17.137 1.00 83.50 93 PRO A C 1
ATOM 733 O O . PRO A 1 93 ? 10.202 4.303 -18.272 1.00 83.50 93 PRO A O 1
ATOM 736 N N . VAL A 1 94 ? 10.062 3.615 -16.145 1.00 88.38 94 VAL A N 1
ATOM 737 C CA . VAL A 1 94 ? 8.798 2.886 -16.317 1.00 88.38 94 VAL A CA 1
ATOM 738 C C . VAL A 1 94 ? 7.730 3.546 -15.471 1.00 88.38 94 VAL A C 1
ATOM 740 O O . VAL A 1 94 ? 7.891 3.693 -14.258 1.00 88.38 94 VAL A O 1
ATOM 743 N N . ILE A 1 95 ? 6.624 3.898 -16.118 1.00 90.56 95 ILE A N 1
ATOM 744 C CA . ILE A 1 95 ? 5.435 4.449 -15.478 1.00 90.56 95 ILE A CA 1
ATOM 745 C C . ILE A 1 95 ? 4.385 3.337 -15.416 1.00 90.56 95 ILE A C 1
ATOM 747 O O . ILE A 1 95 ? 3.990 2.787 -16.441 1.00 90.56 95 ILE A O 1
ATOM 751 N N . LEU A 1 96 ? 3.943 2.982 -14.205 1.00 92.62 96 LEU A N 1
ATOM 752 C CA . LEU A 1 96 ? 2.833 2.050 -14.001 1.00 92.62 96 LEU A CA 1
ATOM 753 C C . LEU A 1 96 ? 1.523 2.838 -13.948 1.00 92.62 96 LEU A C 1
ATOM 755 O O . LEU A 1 96 ? 1.275 3.552 -12.977 1.00 92.62 96 LEU A O 1
ATOM 759 N N . VAL A 1 97 ? 0.681 2.668 -14.964 1.00 93.31 97 VAL A N 1
ATOM 760 C CA . VAL A 1 97 ? -0.663 3.253 -15.021 1.00 93.31 97 VAL A CA 1
ATOM 761 C C . VAL A 1 97 ? -1.686 2.172 -14.670 1.00 93.31 97 VAL A C 1
ATOM 763 O O . VAL A 1 97 ? -1.662 1.082 -15.239 1.00 93.31 97 VAL A O 1
ATOM 766 N N . MET A 1 98 ? -2.564 2.438 -13.700 1.00 94.12 98 MET A N 1
ATOM 767 C CA . MET A 1 98 ? -3.552 1.465 -13.219 1.00 94.12 98 MET A CA 1
ATOM 768 C C . MET A 1 98 ? -4.822 2.146 -12.692 1.00 94.12 98 MET A C 1
ATOM 770 O O . MET A 1 98 ? -4.735 3.144 -11.983 1.00 94.12 98 MET A O 1
ATOM 774 N N . GLY A 1 99 ? -5.992 1.567 -12.990 1.00 91.81 99 GLY A N 1
ATOM 775 C CA . GLY A 1 99 ? -7.322 2.069 -12.594 1.00 91.81 99 GLY A CA 1
ATOM 776 C C . GLY A 1 99 ? -8.076 1.161 -11.613 1.00 91.81 99 GLY A C 1
ATOM 777 O O . GLY A 1 99 ? -9.303 1.096 -11.623 1.00 91.81 99 GLY A O 1
ATOM 778 N N . GLY A 1 100 ? -7.354 0.388 -10.798 1.00 89.06 100 GLY A N 1
ATOM 779 C CA . GLY A 1 100 ? -7.955 -0.642 -9.942 1.00 89.06 100 GLY A CA 1
ATOM 780 C C . GLY A 1 100 ? -8.477 -1.852 -10.731 1.00 89.06 100 GLY A C 1
ATOM 781 O O . GLY A 1 100 ? -8.148 -2.024 -11.901 1.00 89.06 100 GLY A O 1
ATOM 782 N N . GLY A 1 101 ? -9.261 -2.717 -10.077 1.00 85.25 101 GLY A N 1
ATOM 783 C CA . GLY A 1 101 ? -9.728 -3.980 -10.675 1.00 85.25 101 GLY A CA 1
ATOM 784 C C . GLY A 1 101 ? -10.671 -3.803 -11.870 1.00 85.25 101 GLY A C 1
ATOM 785 O O . GLY A 1 101 ? -10.631 -4.603 -12.794 1.00 85.25 101 GLY A O 1
ATOM 786 N N . GLU A 1 102 ? -11.455 -2.726 -11.867 1.00 87.25 102 GLU A N 1
ATOM 787 C CA . GLU A 1 102 ? -12.419 -2.395 -12.927 1.00 87.25 102 GLU A CA 1
ATOM 788 C C . GLU A 1 102 ? -11.819 -1.502 -14.030 1.00 87.25 102 GLU A C 1
ATOM 790 O O . GLU A 1 102 ? -12.502 -1.172 -14.994 1.00 87.25 102 GLU A O 1
ATOM 795 N N . GLY A 1 103 ? -10.555 -1.074 -13.902 1.00 84.69 103 GLY A N 1
ATOM 796 C CA . GLY A 1 103 ? -9.898 -0.228 -14.909 1.00 84.69 103 GLY A CA 1
ATOM 797 C C . GLY A 1 103 ? -10.520 1.166 -15.063 1.00 84.69 103 GLY A C 1
ATOM 798 O O . GLY A 1 103 ? -10.538 1.721 -16.158 1.00 84.69 103 GLY A O 1
ATOM 799 N N . VAL A 1 104 ? -11.048 1.733 -13.977 1.00 88.50 104 VAL A N 1
ATOM 800 C CA . VAL A 1 104 ? -11.774 3.010 -14.000 1.00 88.50 104 VAL A CA 1
ATOM 801 C C . VAL A 1 104 ? -10.809 4.193 -14.120 1.00 88.50 104 VAL A C 1
ATOM 803 O O . VAL A 1 104 ? -9.741 4.200 -13.508 1.00 88.50 104 VAL A O 1
ATOM 806 N N . GLY A 1 105 ? -11.249 5.225 -14.847 1.00 84.00 105 GLY A N 1
ATOM 807 C CA . GLY A 1 105 ? -10.631 6.553 -14.890 1.00 84.00 105 GLY A CA 1
ATOM 808 C C . GLY A 1 105 ? -9.769 6.782 -16.127 1.00 84.00 105 GLY A C 1
ATOM 809 O O . GLY A 1 105 ? -8.568 6.575 -16.042 1.00 84.00 105 GLY A O 1
ATOM 810 N N . ASN A 1 106 ? -10.395 7.199 -17.240 1.00 91.00 106 ASN A N 1
ATOM 811 C CA . ASN A 1 106 ? -9.825 7.689 -18.515 1.00 91.00 106 ASN A CA 1
ATOM 812 C C . ASN A 1 106 ? -8.370 7.281 -18.822 1.00 91.00 106 ASN A C 1
ATOM 814 O O . ASN A 1 106 ? -7.548 8.104 -19.218 1.00 91.00 106 ASN A O 1
ATOM 818 N N . LEU A 1 107 ? -8.041 5.996 -18.655 1.00 93.50 107 LEU A N 1
ATOM 819 C CA . LEU A 1 107 ? -6.649 5.541 -18.695 1.00 93.50 107 LEU A CA 1
ATOM 820 C C . LEU A 1 107 ? -6.022 5.760 -20.078 1.00 93.50 107 LEU A C 1
ATOM 822 O O . LEU A 1 107 ? -4.828 6.015 -20.158 1.00 93.50 107 LEU A O 1
ATOM 826 N N . GLY A 1 108 ? -6.829 5.688 -21.143 1.00 92.62 108 GLY A N 1
ATOM 827 C CA . GLY A 1 108 ? -6.391 5.960 -22.513 1.00 92.62 108 GLY A CA 1
ATOM 828 C C . GLY A 1 108 ? -5.889 7.391 -22.687 1.00 92.62 108 GLY A C 1
ATOM 829 O O . GLY A 1 108 ? -4.733 7.575 -23.046 1.00 92.62 108 GLY A O 1
ATOM 830 N N . GLU A 1 109 ? -6.715 8.382 -22.342 1.00 94.69 109 GLU A N 1
ATOM 831 C CA . GLU A 1 109 ? -6.351 9.807 -22.421 1.00 94.69 109 GLU A CA 1
ATOM 832 C C . GLU A 1 109 ? -5.102 10.108 -21.579 1.00 94.69 109 GLU A C 1
ATOM 834 O O . GLU A 1 109 ? -4.171 10.751 -22.053 1.00 94.69 109 GLU A O 1
ATOM 839 N N . ILE A 1 110 ? -5.029 9.556 -20.361 1.00 94.69 110 ILE A N 1
ATOM 840 C CA . ILE A 1 110 ? -3.860 9.715 -19.483 1.00 94.69 110 ILE A CA 1
ATOM 841 C C . ILE A 1 110 ? -2.592 9.165 -20.149 1.00 94.69 110 ILE A C 1
ATOM 843 O O . ILE A 1 110 ? -1.536 9.790 -20.089 1.00 94.69 110 ILE A O 1
ATOM 847 N N . VAL A 1 111 ? -2.669 7.984 -20.766 1.00 94.69 111 VAL A N 1
ATOM 848 C CA . VAL A 1 111 ? -1.518 7.374 -21.445 1.00 94.69 111 VAL A CA 1
ATOM 849 C C . VAL A 1 111 ? -1.115 8.185 -22.675 1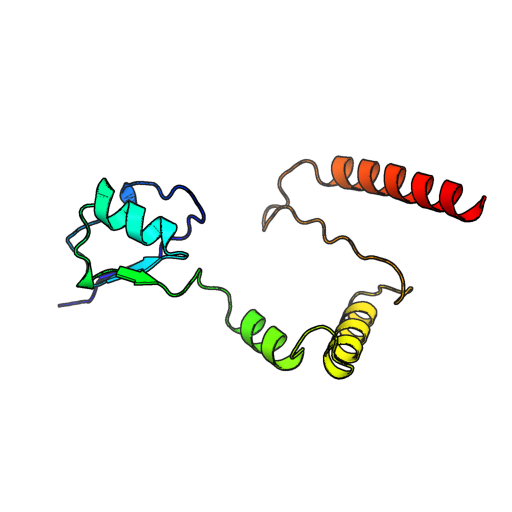.00 94.69 111 VAL A C 1
ATOM 851 O O . VAL A 1 111 ? 0.079 8.395 -22.878 1.00 94.69 111 VAL A O 1
ATOM 854 N N . GLU A 1 112 ? -2.073 8.667 -23.467 1.00 94.75 112 GLU A N 1
ATOM 855 C CA . GLU A 1 112 ? -1.804 9.511 -24.636 1.00 94.75 112 GLU A CA 1
ATOM 856 C C . GLU A 1 112 ? -1.083 10.807 -24.243 1.00 94.75 112 GLU A C 1
ATOM 858 O O . GLU A 1 112 ? -0.063 11.149 -24.847 1.00 94.75 112 GLU A O 1
ATOM 863 N N . GLU A 1 113 ? -1.540 11.478 -23.183 1.00 94.31 113 GLU A N 1
ATOM 864 C CA . GLU A 1 113 ? -0.893 12.685 -22.658 1.00 94.31 113 GLU A CA 1
ATOM 865 C C . GLU A 1 113 ? 0.516 12.400 -22.118 1.00 94.31 113 GLU A C 1
ATOM 867 O O . GLU A 1 113 ? 1.455 13.134 -22.431 1.00 94.31 113 GLU A O 1
ATOM 872 N N . ILE A 1 114 ? 0.700 11.306 -21.366 1.00 91.75 114 ILE A N 1
ATOM 873 C CA . ILE A 1 114 ? 2.025 10.894 -20.873 1.00 91.75 114 ILE A CA 1
ATOM 874 C C . ILE A 1 114 ? 2.980 10.649 -22.044 1.00 91.75 114 ILE A C 1
ATOM 876 O O . ILE A 1 114 ? 4.121 11.109 -22.011 1.00 91.75 114 ILE A O 1
ATOM 880 N N . VAL A 1 115 ? 2.542 9.929 -23.080 1.00 89.81 115 VAL A N 1
ATOM 881 C CA . VAL A 1 115 ? 3.381 9.628 -24.248 1.00 89.81 115 VAL A CA 1
ATOM 882 C C . VAL A 1 115 ? 3.753 10.906 -24.994 1.00 89.81 115 VAL A C 1
ATOM 884 O O . VAL A 1 115 ? 4.916 11.054 -25.380 1.00 89.81 115 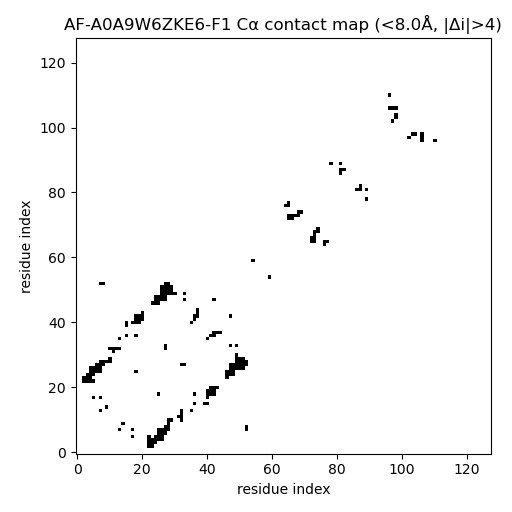VAL A O 1
ATOM 887 N N . ALA A 1 116 ? 2.809 11.834 -25.172 1.00 89.81 116 ALA A N 1
ATOM 888 C CA . ALA A 1 116 ? 3.067 13.115 -25.818 1.00 89.81 116 ALA A CA 1
ATOM 889 C C . ALA A 1 116 ? 4.123 13.933 -25.054 1.00 89.81 116 ALA A C 1
ATOM 891 O O . ALA A 1 116 ? 5.113 14.360 -25.650 1.00 89.81 116 ALA A O 1
ATOM 892 N N . GLU A 1 117 ? 3.963 14.080 -23.736 1.00 88.00 117 GLU A N 1
ATOM 893 C CA . GLU A 1 117 ? 4.874 14.854 -22.883 1.00 88.00 117 GLU A CA 1
ATOM 894 C C . GLU A 1 117 ? 6.277 14.236 -22.835 1.00 88.00 117 GLU A C 1
ATOM 896 O O . GLU A 1 117 ? 7.289 14.911 -23.040 1.00 88.00 117 GLU A O 1
ATOM 901 N N . VAL A 1 118 ? 6.348 12.920 -22.616 1.00 85.38 118 VAL A N 1
ATOM 902 C CA . VAL A 1 118 ? 7.616 12.195 -22.524 1.00 85.38 118 VAL A CA 1
ATOM 903 C C . VAL A 1 118 ? 8.362 12.274 -23.858 1.00 85.38 118 VAL A C 1
ATOM 905 O O . VAL A 1 118 ? 9.538 12.630 -23.872 1.00 85.38 118 VAL A O 1
ATOM 908 N N . SER A 1 119 ? 7.686 12.042 -24.988 1.00 81.00 119 SER A N 1
ATOM 909 C CA . SER A 1 119 ? 8.307 12.118 -26.322 1.00 81.00 119 SER A CA 1
ATOM 910 C C . SER A 1 119 ? 8.873 13.508 -26.628 1.00 81.00 119 SER A C 1
ATOM 912 O O . SER A 1 119 ? 9.969 13.623 -27.180 1.00 81.00 119 SER A O 1
ATOM 914 N N . LEU A 1 120 ? 8.162 14.572 -26.240 1.00 72.31 120 LEU A N 1
ATOM 915 C CA . LEU A 1 120 ? 8.626 15.953 -26.400 1.00 72.31 120 LEU A CA 1
ATOM 916 C C . LEU A 1 120 ? 9.861 16.252 -25.538 1.00 72.31 120 LEU A C 1
ATOM 918 O O . LEU A 1 120 ? 10.811 16.873 -26.026 1.00 72.31 120 LEU A O 1
ATOM 922 N N . SER A 1 121 ? 9.881 15.786 -24.286 1.00 73.00 121 SER A N 1
ATOM 923 C CA . SER A 1 121 ? 11.034 15.942 -23.392 1.00 73.00 121 SER A CA 1
ATOM 924 C C . SER A 1 121 ? 12.282 15.236 -23.933 1.00 73.00 121 SER A C 1
ATOM 926 O O . SER A 1 121 ? 13.369 15.806 -23.891 1.00 73.00 121 SER A O 1
ATOM 928 N N . TRP A 1 122 ? 12.153 14.025 -24.480 1.00 67.31 122 TRP A N 1
ATOM 929 C CA . TRP A 1 122 ? 13.297 13.306 -25.056 1.00 67.31 122 TRP A CA 1
ATOM 930 C C . TRP A 1 122 ? 13.855 14.001 -26.303 1.00 67.31 122 TRP A C 1
ATOM 932 O O . TRP A 1 122 ? 15.062 14.216 -26.400 1.00 67.31 122 TRP A O 1
ATOM 942 N N . LEU A 1 123 ? 12.982 14.458 -27.208 1.00 58.97 123 LEU A N 1
ATOM 943 C CA . LEU A 1 123 ? 13.376 15.189 -28.423 1.00 58.97 123 LEU A CA 1
ATOM 944 C C . LEU A 1 123 ? 14.062 16.534 -28.141 1.00 58.97 123 LEU A C 1
ATOM 946 O O . LEU A 1 123 ? 14.781 17.062 -28.994 1.00 58.97 123 LEU A O 1
ATOM 950 N N . THR A 1 124 ? 13.800 17.126 -26.977 1.00 60.59 124 THR A N 1
ATOM 951 C CA . THR A 1 124 ? 14.408 18.392 -26.550 1.00 60.59 124 THR A CA 1
ATOM 952 C C . THR A 1 124 ? 15.694 18.181 -25.757 1.00 60.59 124 THR A C 1
ATOM 954 O O . THR A 1 124 ? 16.617 18.979 -25.909 1.00 60.59 124 THR A O 1
ATOM 957 N N . SER A 1 125 ? 15.807 17.095 -24.986 1.00 59.88 125 SER A N 1
ATOM 958 C CA . SER A 1 125 ? 17.042 16.717 -24.288 1.00 59.88 125 SER A CA 1
ATOM 959 C C . SER A 1 125 ? 18.153 16.200 -25.213 1.00 59.88 125 SER A C 1
ATOM 961 O O . SER A 1 125 ? 19.314 16.399 -24.887 1.00 59.88 125 SER A O 1
ATOM 963 N N . GLU A 1 126 ? 17.841 15.607 -26.372 1.00 53.62 126 GLU A N 1
ATOM 964 C CA . GLU A 1 126 ? 18.852 15.193 -27.372 1.00 53.62 126 GLU A CA 1
ATOM 965 C C . GLU A 1 126 ? 19.443 16.357 -28.199 1.00 53.62 126 GLU A C 1
ATOM 967 O O . GLU A 1 126 ? 20.381 16.158 -28.970 1.00 53.62 126 GLU A O 1
ATOM 972 N N . LYS A 1 127 ? 18.900 17.577 -28.076 1.00 44.78 127 LYS A N 1
ATOM 973 C CA . LYS A 1 127 ? 19.356 18.769 -28.821 1.00 44.78 127 LYS A CA 1
ATOM 974 C C . LYS A 1 127 ? 20.349 19.659 -28.056 1.00 44.78 127 LYS A C 1
ATOM 976 O O . LYS A 1 127 ? 20.697 20.726 -28.567 1.00 44.78 127 LYS A O 1
ATOM 981 N N . LEU A 1 128 ? 20.790 19.244 -26.868 1.00 40.00 128 LEU A N 1
ATOM 982 C CA . LEU A 1 128 ? 21.831 19.893 -26.056 1.00 40.00 128 LEU A CA 1
ATOM 983 C C . LEU A 1 128 ? 23.077 19.007 -25.988 1.00 40.00 128 LEU A C 1
ATOM 985 O O . LEU A 1 128 ? 24.184 19.590 -25.970 1.00 40.00 128 LEU A O 1
#

InterPro domains:
  IPR009695 Diacylglycerol glucosyltran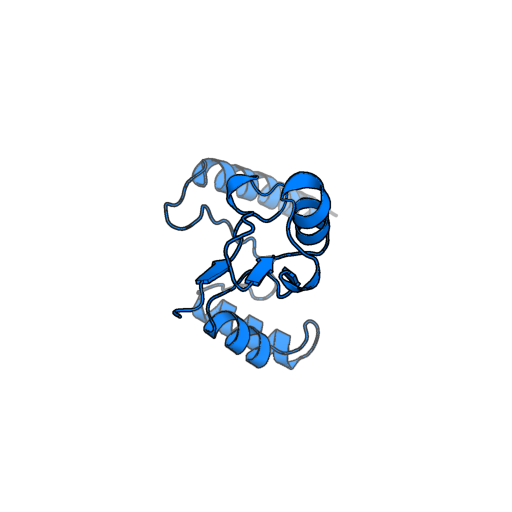sferase, N-terminal [PF06925] (2-55)
  IPR050519 Glycosyltransferase 28 family, UgtP subfamily [PTHR43025] (2-117)

Nearest PDB structures (foldseek):
  3c4q-assembly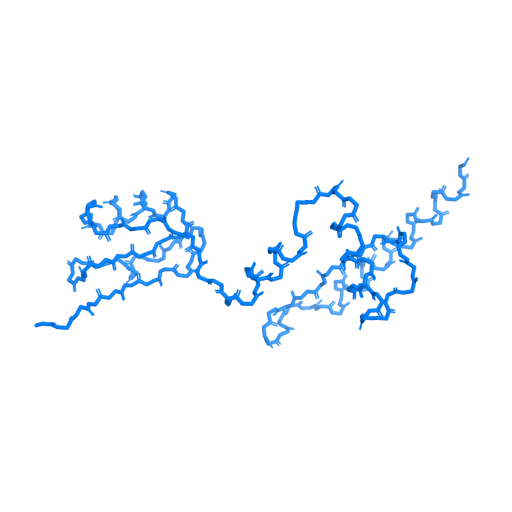2_B  TM=5.174E-01  e=3.661E-01  Corynebacterium glutamicum
  3c48-assembly1_A  TM=5.964E-01  e=7.121E-01  Corynebacterium glutamicum
  3c4q-assembly1_A  TM=5.511E-01  e=8.135E-01  Corynebacterium glutamicum
  7mi0-assembly1_A  TM=4.822E-01  e=9.932E-01  Rickettsia africae ESF-5

Organism: NCBI:txid2557542

Foldseek 3Di:
DDAAEAEFPDQADGDLVSADAPGQAYEYADPNVVVCCVPPRVYDNNRYDYDHHDDPVVVVVLCVQLDDPPDPSVLVSLVVVCVVVVNPDSPDDDDDQADPPVRDDPSVVVVVVVCVVVVVVVVVVVVD